Protein AF-A0A822DTF0-F1 (afdb_monomer_lite)

Structure (mmCIF, N/CA/C/O backbone):
data_AF-A0A822DTF0-F1
#
_entry.id   AF-A0A822DTF0-F1
#
loop_
_atom_site.group_PDB
_atom_site.id
_atom_site.type_symbol
_atom_site.label_atom_id
_atom_site.label_alt_id
_atom_site.label_comp_id
_atom_site.label_asym_id
_atom_site.label_entity_id
_atom_site.label_seq_id
_atom_site.pdbx_PDB_ins_code
_atom_site.Cartn_x
_atom_site.Cartn_y
_atom_site.Cartn_z
_atom_site.occupancy
_atom_site.B_iso_or_equiv
_atom_site.auth_seq_id
_atom_site.auth_comp_id
_atom_site.auth_asym_id
_atom_site.auth_atom_id
_atom_site.pdbx_PDB_model_num
ATOM 1 N N . MET A 1 1 ? 2.490 -9.428 2.411 1.00 85.19 1 MET A N 1
ATOM 2 C CA . MET A 1 1 ? 3.102 -8.501 1.437 1.00 85.19 1 MET A CA 1
ATOM 3 C C . MET A 1 1 ? 2.905 -9.044 0.029 1.00 85.19 1 MET A C 1
ATOM 5 O O . MET A 1 1 ? 2.283 -8.377 -0.786 1.00 85.19 1 MET A O 1
ATOM 9 N N . ASP A 1 2 ? 3.298 -10.294 -0.194 1.00 89.94 2 ASP A N 1
ATOM 10 C CA . ASP A 1 2 ? 3.225 -11.005 -1.477 1.00 89.94 2 ASP A CA 1
ATOM 11 C C . ASP A 1 2 ? 1.838 -10.981 -2.120 1.00 89.94 2 ASP A C 1
ATOM 13 O O . ASP A 1 2 ? 1.709 -10.674 -3.299 1.00 89.94 2 ASP A O 1
ATOM 17 N N . GLU A 1 3 ? 0.783 -11.223 -1.338 1.00 92.50 3 GLU A N 1
ATOM 18 C CA . GLU A 1 3 ? -0.600 -11.175 -1.829 1.00 92.50 3 GLU A CA 1
ATOM 19 C C . GLU A 1 3 ? -0.986 -9.779 -2.348 1.00 92.50 3 GLU A C 1
ATOM 21 O O . GLU A 1 3 ? -1.623 -9.642 -3.394 1.00 92.50 3 GLU A O 1
ATOM 26 N N . VAL A 1 4 ? -0.552 -8.727 -1.647 1.00 93.50 4 VAL A N 1
ATOM 27 C CA . VAL A 1 4 ? -0.811 -7.332 -2.030 1.00 93.50 4 VAL A CA 1
ATOM 28 C C . VAL A 1 4 ? -0.102 -7.018 -3.344 1.00 93.50 4 VAL A C 1
ATOM 30 O O . VAL A 1 4 ? -0.719 -6.482 -4.265 1.00 93.50 4 VAL A O 1
ATOM 33 N N . ILE A 1 5 ? 1.171 -7.401 -3.456 1.00 93.81 5 ILE A N 1
ATOM 34 C CA . ILE A 1 5 ? 1.970 -7.215 -4.670 1.00 93.81 5 ILE A CA 1
ATOM 35 C C . ILE A 1 5 ? 1.365 -8.008 -5.836 1.00 93.81 5 ILE A C 1
ATOM 37 O O . ILE A 1 5 ? 1.154 -7.455 -6.916 1.00 93.81 5 ILE A O 1
ATOM 41 N N . ALA A 1 6 ? 0.992 -9.271 -5.622 1.00 94.31 6 ALA A N 1
ATOM 42 C CA . ALA A 1 6 ? 0.358 -10.108 -6.636 1.00 94.31 6 ALA A CA 1
ATOM 43 C C . ALA A 1 6 ? -0.956 -9.495 -7.150 1.00 94.31 6 ALA A C 1
ATOM 45 O O . ALA A 1 6 ? -1.183 -9.442 -8.365 1.00 94.31 6 ALA A O 1
ATOM 46 N N . ARG A 1 7 ? -1.797 -8.973 -6.247 1.00 94.25 7 ARG A N 1
ATOM 47 C CA . ARG A 1 7 ? -3.047 -8.288 -6.603 1.00 94.25 7 ARG A CA 1
ATOM 48 C C . ARG A 1 7 ? -2.792 -7.008 -7.399 1.00 94.25 7 ARG A C 1
ATOM 50 O O . ARG A 1 7 ? -3.444 -6.800 -8.422 1.00 9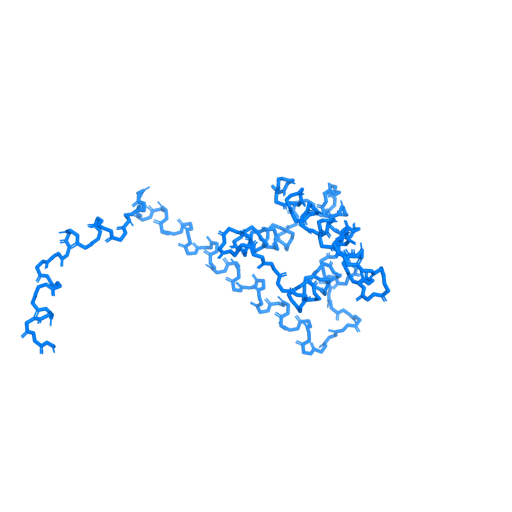4.25 7 ARG A O 1
ATOM 57 N N . ALA A 1 8 ? -1.834 -6.182 -6.983 1.00 93.19 8 ALA A N 1
ATOM 58 C CA . ALA A 1 8 ? -1.481 -4.953 -7.694 1.00 93.19 8 ALA A CA 1
ATOM 5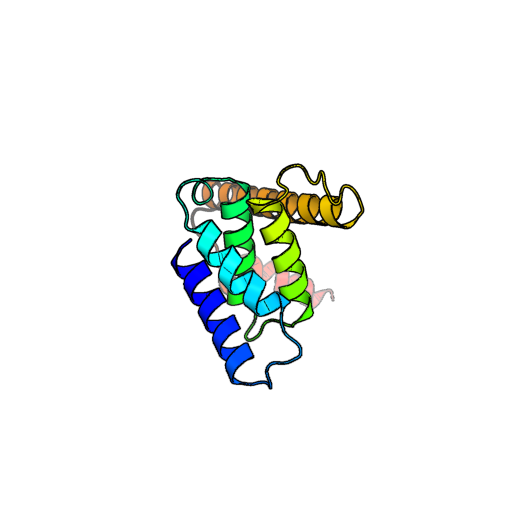9 C C . ALA A 1 8 ? -0.999 -5.245 -9.123 1.00 93.19 8 ALA A C 1
ATOM 61 O O . ALA A 1 8 ? -1.504 -4.665 -10.086 1.00 93.19 8 ALA A O 1
ATOM 62 N N . LYS A 1 9 ? -0.110 -6.229 -9.281 1.00 93.31 9 LYS A N 1
ATOM 63 C CA . LYS A 1 9 ? 0.374 -6.686 -10.591 1.00 93.31 9 LYS A CA 1
ATOM 64 C C . LYS A 1 9 ? -0.745 -7.225 -11.475 1.00 93.31 9 LYS A C 1
ATOM 66 O O . LYS A 1 9 ? -0.789 -6.952 -12.674 1.00 93.31 9 LYS A O 1
ATOM 71 N N . TYR A 1 10 ? -1.684 -7.977 -10.901 1.00 92.75 10 TYR A N 1
ATOM 72 C CA . TYR A 1 10 ? -2.859 -8.437 -11.637 1.00 92.75 10 TYR A CA 1
ATOM 73 C C . TYR A 1 10 ? -3.673 -7.261 -12.203 1.00 92.75 10 TYR A C 1
ATOM 75 O O . TYR A 1 10 ? -4.038 -7.284 -13.382 1.00 92.75 10 TYR A O 1
ATOM 83 N N . LEU A 1 11 ? -3.900 -6.208 -11.407 1.00 90.75 11 LEU A N 1
ATOM 84 C CA . LEU A 1 11 ? -4.595 -4.998 -11.861 1.00 90.75 11 LEU A CA 1
ATOM 85 C C . LEU A 1 11 ? -3.832 -4.284 -12.983 1.00 90.75 11 LEU A C 1
ATOM 87 O O . LEU A 1 11 ? -4.435 -3.960 -14.006 1.00 90.75 11 LEU A O 1
ATOM 91 N N . ILE A 1 12 ? -2.517 -4.109 -12.838 1.00 90.69 12 ILE A N 1
ATOM 92 C CA . ILE A 1 12 ? -1.662 -3.497 -13.866 1.00 90.69 12 ILE A CA 1
ATOM 93 C C . ILE A 1 12 ? -1.770 -4.266 -15.184 1.00 90.69 12 ILE A C 1
ATOM 95 O O . ILE A 1 12 ? -2.060 -3.688 -16.231 1.00 90.69 12 ILE A O 1
ATOM 99 N N . ARG A 1 13 ? -1.625 -5.594 -15.142 1.00 89.38 13 ARG A N 1
ATOM 100 C CA . ARG A 1 13 ? -1.717 -6.453 -16.333 1.00 89.38 13 ARG A CA 1
ATOM 101 C C . ARG A 1 13 ? -3.096 -6.397 -16.977 1.00 89.38 13 ARG A C 1
ATOM 103 O O . ARG A 1 13 ? -3.194 -6.424 -18.202 1.00 89.38 13 ARG A O 1
ATOM 110 N N . LYS A 1 14 ? -4.162 -6.306 -16.177 1.00 88.38 14 LYS A N 1
ATOM 111 C CA . LYS A 1 14 ? -5.527 -6.113 -16.683 1.00 88.38 14 LYS A CA 1
ATOM 112 C C . LYS A 1 14 ? -5.648 -4.781 -17.433 1.00 88.38 14 LYS A C 1
ATOM 114 O O . LYS A 1 14 ? -6.182 -4.769 -18.540 1.00 88.38 14 LYS A O 1
ATOM 119 N N . ILE A 1 15 ? -5.107 -3.694 -16.877 1.00 87.25 15 ILE A N 1
ATOM 120 C CA . ILE A 1 15 ? -5.095 -2.368 -17.517 1.00 87.25 15 ILE A CA 1
ATOM 121 C C . ILE A 1 15 ? -4.312 -2.416 -18.836 1.00 87.25 15 ILE A C 1
ATOM 123 O O . ILE A 1 15 ? -4.865 -2.057 -19.877 1.00 87.25 15 ILE A O 1
ATOM 127 N N . LEU A 1 16 ? -3.082 -2.940 -18.814 1.00 85.88 16 LEU A N 1
ATOM 128 C CA . LEU A 1 16 ? -2.206 -3.057 -19.986 1.00 85.88 16 LEU A CA 1
ATOM 129 C C . LEU A 1 16 ? -2.820 -3.895 -21.117 1.00 85.88 16 LEU A C 1
ATOM 131 O O . LEU A 1 16 ? -2.661 -3.553 -22.282 1.00 85.88 16 LEU A O 1
ATOM 135 N N . LYS A 1 17 ? -3.560 -4.967 -20.800 1.00 85.12 17 LYS A N 1
ATOM 136 C CA . LYS A 1 17 ? -4.263 -5.785 -21.809 1.00 85.12 17 LYS A CA 1
ATOM 137 C C . LYS A 1 17 ? -5.468 -5.077 -22.431 1.00 85.12 17 LYS A C 1
ATOM 139 O O . LYS A 1 17 ? -5.849 -5.396 -23.552 1.00 85.12 17 LYS A O 1
ATOM 144 N N . SER A 1 18 ? -6.092 -4.156 -21.699 1.00 79.81 18 SER A N 1
ATOM 145 C CA . SER A 1 18 ? -7.330 -3.486 -22.114 1.00 79.81 18 SER A CA 1
ATOM 146 C C . SER A 1 18 ? -7.122 -2.236 -22.979 1.00 79.81 18 SER A C 1
ATOM 148 O O . SER A 1 18 ? -8.098 -1.693 -23.494 1.00 79.81 18 SER A O 1
ATOM 150 N N . ARG A 1 19 ? -5.883 -1.743 -23.134 1.00 69.75 19 ARG A N 1
ATOM 151 C CA . ARG A 1 19 ? -5.577 -0.472 -23.817 1.00 69.75 19 ARG A CA 1
ATOM 152 C C . ARG A 1 19 ? -4.350 -0.607 -24.721 1.00 69.75 19 ARG A C 1
ATOM 154 O O . ARG A 1 19 ? -3.431 -1.354 -24.410 1.00 69.75 19 ARG A O 1
ATOM 161 N N . SER A 1 20 ? -4.329 0.112 -25.849 1.00 58.72 20 SER A N 1
ATOM 162 C CA . SER A 1 20 ? -3.211 0.043 -26.803 1.00 58.72 20 SER A CA 1
ATOM 163 C C . SER A 1 20 ? -1.916 0.610 -26.190 1.00 58.72 20 SER A C 1
ATOM 165 O O . SER A 1 20 ? -1.924 1.598 -25.455 1.00 58.72 20 SER A O 1
ATOM 167 N N . SER A 1 21 ? -0.798 -0.063 -26.465 1.00 55.03 21 SER A N 1
ATOM 168 C CA . SER A 1 21 ? 0.419 -0.118 -25.640 1.00 55.03 21 SER A CA 1
ATOM 169 C C . SER A 1 21 ? 1.293 1.143 -25.563 1.00 55.03 21 SER A C 1
ATOM 171 O O . SER A 1 21 ? 2.330 1.111 -24.907 1.00 55.03 21 SER A O 1
ATOM 173 N N . ARG A 1 22 ? 0.934 2.261 -26.207 1.00 55.66 22 ARG A N 1
ATOM 174 C CA . ARG A 1 22 ? 1.865 3.400 -26.365 1.00 55.66 22 ARG A CA 1
ATOM 175 C C . ARG A 1 22 ? 1.907 4.409 -25.210 1.00 55.66 22 ARG A C 1
ATOM 177 O O . ARG A 1 22 ? 2.772 5.274 -25.237 1.00 55.66 22 ARG A O 1
ATOM 184 N N . TYR A 1 23 ? 1.027 4.318 -24.208 1.00 56.88 23 TYR A N 1
ATOM 185 C CA . TYR A 1 23 ? 0.844 5.397 -23.215 1.00 56.88 23 TYR A CA 1
ATOM 186 C C . TYR A 1 23 ? 1.155 5.037 -21.752 1.00 56.88 23 TYR A C 1
ATOM 188 O O . TYR A 1 23 ? 0.913 5.861 -20.874 1.00 56.88 23 TYR A O 1
ATOM 196 N N . TYR A 1 24 ? 1.687 3.844 -21.467 1.00 67.50 24 TYR A N 1
ATOM 197 C CA . TYR A 1 24 ? 1.790 3.335 -20.090 1.00 67.50 24 TYR A CA 1
ATOM 198 C C . TYR A 1 24 ? 3.170 2.771 -19.725 1.00 67.50 24 TYR A C 1
ATOM 200 O O . TYR A 1 24 ? 3.255 1.709 -19.110 1.00 67.50 24 TYR A O 1
ATOM 208 N N . THR A 1 25 ? 4.255 3.463 -20.088 1.00 74.44 25 THR A N 1
ATOM 209 C CA . THR A 1 25 ? 5.618 3.066 -19.677 1.00 74.44 25 THR A CA 1
ATOM 210 C C . THR A 1 25 ? 5.724 2.950 -18.155 1.00 74.44 25 THR A C 1
ATOM 212 O O . THR A 1 25 ? 6.162 1.921 -17.654 1.00 74.44 25 THR A O 1
ATOM 215 N N . HIS A 1 26 ? 5.140 3.900 -17.417 1.00 78.69 26 HIS A N 1
ATOM 216 C CA . HIS A 1 26 ? 5.139 3.892 -15.952 1.00 78.69 26 HIS A CA 1
ATOM 217 C C . HIS A 1 26 ? 4.427 2.681 -15.338 1.00 78.69 26 HIS A C 1
ATOM 219 O O . HIS A 1 26 ? 4.802 2.256 -14.255 1.00 78.69 26 HIS A O 1
ATOM 225 N N . LEU A 1 27 ? 3.406 2.103 -15.986 1.00 87.94 27 LEU A N 1
ATOM 226 C CA . LEU A 1 27 ? 2.749 0.895 -15.464 1.00 87.94 27 LEU A CA 1
ATOM 227 C C . LEU A 1 27 ? 3.642 -0.339 -15.593 1.00 87.94 27 LEU A C 1
ATOM 229 O O . LEU A 1 27 ? 3.615 -1.203 -14.720 1.00 87.94 27 LEU A O 1
ATOM 233 N N . VAL A 1 28 ? 4.418 -0.420 -16.675 1.00 88.19 28 VAL A N 1
ATOM 234 C CA . VAL A 1 28 ? 5.417 -1.481 -16.853 1.00 88.19 28 VAL A CA 1
ATOM 235 C C . VAL A 1 28 ? 6.520 -1.325 -15.809 1.00 88.19 28 VAL A C 1
ATOM 237 O O . VAL A 1 28 ? 6.870 -2.302 -15.151 1.00 88.19 28 VAL A O 1
ATOM 240 N N . ASP A 1 29 ? 6.988 -0.096 -15.591 1.00 88.75 29 ASP A N 1
ATOM 241 C CA . ASP A 1 29 ? 7.999 0.206 -14.576 1.00 88.75 29 ASP A CA 1
ATOM 242 C C . ASP A 1 29 ? 7.497 -0.144 -13.169 1.00 88.75 29 ASP A C 1
ATOM 244 O O . ASP A 1 29 ? 8.204 -0.792 -12.403 1.00 88.75 29 ASP A O 1
ATOM 248 N N . VAL A 1 30 ? 6.236 0.170 -12.848 1.00 91.50 30 VAL A N 1
ATOM 249 C CA . VAL A 1 30 ? 5.613 -0.236 -11.579 1.00 91.50 30 VAL A CA 1
ATOM 250 C C . VAL A 1 30 ? 5.536 -1.763 -11.447 1.00 91.50 30 VAL A C 1
ATOM 252 O O . VAL A 1 30 ? 5.878 -2.270 -10.384 1.00 91.50 30 VAL A O 1
ATOM 255 N N . ASP A 1 31 ? 5.127 -2.525 -12.476 1.00 91.69 31 ASP A N 1
ATOM 256 C CA . ASP A 1 31 ? 5.099 -4.007 -12.393 1.00 91.69 31 ASP A CA 1
ATOM 257 C C . ASP A 1 31 ? 6.496 -4.585 -12.116 1.00 91.69 31 ASP A C 1
ATOM 259 O O . ASP A 1 31 ? 6.619 -5.552 -11.360 1.00 91.69 31 ASP A O 1
ATOM 263 N N . ASN A 1 32 ? 7.538 -3.971 -12.685 1.00 91.19 32 ASN A N 1
ATOM 264 C CA . ASN A 1 32 ? 8.930 -4.363 -12.479 1.00 91.19 32 ASN A CA 1
ATOM 265 C C . ASN A 1 32 ? 9.420 -4.022 -11.067 1.00 91.19 32 ASN A C 1
ATOM 267 O O . ASN A 1 32 ? 9.915 -4.905 -10.369 1.00 91.19 32 ASN A O 1
ATOM 271 N N . LEU A 1 33 ? 9.238 -2.779 -10.618 1.00 93.38 33 LEU A N 1
ATOM 272 C CA . LEU A 1 33 ? 9.648 -2.326 -9.285 1.00 93.38 33 LEU A CA 1
ATOM 273 C C . LEU A 1 33 ? 8.908 -3.083 -8.172 1.00 93.38 33 LEU A C 1
ATOM 275 O O . LEU A 1 33 ? 9.498 -3.434 -7.154 1.00 93.38 33 LEU A O 1
ATOM 279 N N . LEU A 1 34 ? 7.637 -3.434 -8.386 1.00 93.94 34 LEU A N 1
ATOM 280 C CA . LEU A 1 34 ? 6.886 -4.285 -7.461 1.00 93.94 34 LEU A CA 1
ATOM 281 C C . LEU A 1 34 ? 7.512 -5.679 -7.283 1.00 93.94 34 LEU A C 1
ATOM 283 O O . LEU A 1 34 ? 7.342 -6.269 -6.220 1.00 93.94 34 LEU A O 1
ATOM 287 N N . ASN A 1 35 ? 8.225 -6.217 -8.282 1.00 91.12 35 ASN A N 1
ATOM 288 C CA . ASN A 1 35 ? 8.966 -7.474 -8.109 1.00 91.12 35 ASN A CA 1
ATOM 289 C C . ASN A 1 35 ? 10.196 -7.292 -7.233 1.00 91.12 35 ASN A C 1
ATOM 291 O O . ASN A 1 35 ? 10.482 -8.170 -6.428 1.00 91.12 35 ASN A O 1
ATOM 295 N N . GLN A 1 36 ? 10.890 -6.164 -7.372 1.00 92.19 36 GLN A N 1
ATOM 296 C CA . GLN A 1 36 ? 12.079 -5.883 -6.573 1.00 92.19 36 GLN A CA 1
ATOM 297 C C . GLN A 1 36 ? 11.736 -5.764 -5.084 1.00 92.19 36 GLN A C 1
ATOM 299 O O . GLN A 1 36 ? 12.500 -6.216 -4.241 1.00 92.19 36 GLN A O 1
ATOM 304 N N . LEU A 1 37 ? 10.538 -5.274 -4.741 1.00 90.94 37 LEU A N 1
ATOM 305 C CA . LEU A 1 37 ? 10.074 -5.259 -3.347 1.00 90.94 37 LEU A CA 1
ATOM 306 C C . LEU A 1 37 ? 9.978 -6.651 -2.694 1.00 90.94 37 LEU A C 1
ATOM 308 O O . LEU A 1 37 ? 9.942 -6.729 -1.469 1.00 90.94 37 LEU A O 1
ATOM 312 N N . LEU A 1 38 ? 9.919 -7.731 -3.484 1.00 88.88 38 LEU A N 1
ATOM 313 C CA . LEU A 1 38 ? 9.922 -9.114 -2.988 1.00 88.88 38 LEU A CA 1
ATOM 314 C C . LEU A 1 38 ? 11.336 -9.651 -2.735 1.00 88.88 38 LEU A C 1
ATOM 316 O O . LEU A 1 38 ? 11.491 -10.769 -2.245 1.00 88.88 38 LEU A O 1
ATOM 320 N N . GLU A 1 39 ? 12.376 -8.900 -3.096 1.00 91.00 39 GLU A N 1
ATOM 321 C CA . GLU A 1 39 ? 13.743 -9.301 -2.804 1.00 91.00 39 GLU A CA 1
ATOM 322 C C . GLU A 1 39 ? 14.033 -9.157 -1.299 1.00 91.00 39 GLU A C 1
ATOM 324 O O . GLU A 1 39 ? 13.499 -8.252 -0.638 1.00 91.00 39 GLU A O 1
ATOM 329 N N . PRO A 1 40 ? 14.903 -10.014 -0.728 1.00 86.69 40 PRO A N 1
ATOM 330 C CA . PRO A 1 40 ? 15.186 -10.016 0.710 1.00 86.69 40 PRO A CA 1
ATOM 331 C C . PRO A 1 40 ? 15.627 -8.654 1.260 1.00 86.69 40 PRO A C 1
ATOM 333 O O . PRO A 1 40 ? 15.261 -8.291 2.374 1.00 86.69 40 PRO A O 1
ATOM 336 N N . ASN A 1 41 ? 16.354 -7.873 0.456 1.00 87.44 41 ASN A N 1
ATOM 337 C CA . ASN A 1 41 ? 16.874 -6.561 0.848 1.00 87.44 41 ASN A CA 1
ATOM 338 C C . ASN A 1 41 ? 15.770 -5.521 1.097 1.00 87.44 41 ASN A C 1
ATOM 340 O O . ASN A 1 41 ? 15.983 -4.574 1.851 1.00 87.44 41 ASN A O 1
ATOM 344 N N . PHE A 1 42 ? 14.595 -5.690 0.483 1.00 86.69 42 PHE A N 1
ATOM 345 C CA . PHE A 1 42 ? 13.500 -4.720 0.553 1.00 86.69 42 PHE A CA 1
ATOM 346 C C . PHE A 1 42 ? 12.327 -5.209 1.400 1.00 86.69 42 PHE A C 1
ATOM 348 O O . PHE A 1 42 ? 11.683 -4.398 2.071 1.00 86.69 42 PHE A O 1
ATOM 355 N N . THR A 1 43 ? 12.096 -6.523 1.435 1.00 84.25 43 THR A N 1
ATOM 356 C CA . THR A 1 43 ? 10.923 -7.153 2.066 1.00 84.25 43 THR A CA 1
ATOM 357 C C . THR A 1 43 ? 10.749 -6.762 3.541 1.00 84.25 43 THR A C 1
ATOM 359 O O . THR A 1 43 ? 9.625 -6.597 4.020 1.00 84.25 43 THR A O 1
ATOM 362 N N . GLU A 1 44 ? 11.845 -6.564 4.278 1.00 82.06 44 GLU A N 1
ATOM 363 C CA . GLU A 1 44 ? 11.796 -6.245 5.713 1.00 82.06 44 GLU A CA 1
ATOM 364 C C . GLU A 1 44 ? 11.878 -4.746 6.032 1.00 82.06 44 GLU A C 1
ATOM 366 O O . GLU A 1 44 ? 11.721 -4.346 7.186 1.00 82.06 44 GLU A O 1
ATOM 371 N N . THR A 1 45 ? 12.074 -3.892 5.027 1.00 90.12 45 THR A N 1
ATOM 372 C CA . THR A 1 45 ? 12.225 -2.450 5.255 1.00 90.12 45 THR A CA 1
ATOM 373 C C . THR A 1 45 ? 10.911 -1.808 5.705 1.00 90.12 45 THR A C 1
ATOM 375 O O . THR A 1 45 ? 9.828 -2.127 5.202 1.00 90.12 45 THR A O 1
ATOM 378 N N . GLU A 1 46 ? 10.994 -0.850 6.637 1.00 91.25 46 GLU A N 1
ATOM 379 C CA . GLU A 1 46 ? 9.812 -0.134 7.133 1.00 91.25 46 GLU A CA 1
ATOM 380 C C . GLU A 1 46 ? 9.054 0.547 5.983 1.00 91.25 46 GLU A C 1
ATOM 382 O O . GLU A 1 46 ? 7.830 0.434 5.896 1.00 91.25 46 GLU A O 1
ATOM 387 N N . TRP A 1 47 ? 9.771 1.188 5.055 1.00 92.00 47 TRP A N 1
ATOM 388 C CA . TRP A 1 47 ? 9.157 1.863 3.912 1.00 92.00 47 TRP A CA 1
ATOM 389 C C . TRP A 1 47 ? 8.389 0.909 3.000 1.00 92.00 47 TRP A C 1
ATOM 391 O O . TRP A 1 47 ? 7.266 1.222 2.609 1.00 92.00 47 TRP A O 1
ATOM 401 N N . THR A 1 48 ? 8.926 -0.282 2.729 1.00 93.62 48 THR A N 1
ATOM 402 C CA . THR A 1 48 ? 8.227 -1.299 1.929 1.00 93.62 48 THR A CA 1
ATOM 403 C C . THR A 1 48 ? 6.966 -1.789 2.634 1.00 93.62 48 THR A C 1
ATOM 405 O O . THR A 1 48 ? 5.910 -1.919 2.007 1.00 93.62 48 THR A O 1
ATOM 408 N N . GLN A 1 49 ? 7.026 -2.006 3.952 1.00 93.31 49 GLN A N 1
ATOM 409 C CA . GLN A 1 49 ? 5.853 -2.403 4.734 1.00 93.31 49 GLN A CA 1
ATOM 410 C C . GLN A 1 49 ? 4.762 -1.326 4.724 1.00 93.31 49 GLN A C 1
ATOM 412 O O . GLN A 1 49 ? 3.589 -1.648 4.516 1.00 93.31 49 GLN A O 1
ATOM 417 N N . LEU A 1 50 ? 5.134 -0.058 4.930 1.00 95.06 50 LEU A N 1
ATOM 418 C CA . LEU A 1 50 ? 4.209 1.077 4.900 1.00 95.06 50 LEU A CA 1
ATOM 419 C C . LEU A 1 50 ? 3.599 1.246 3.503 1.00 95.06 50 LEU A C 1
ATOM 421 O O . LEU A 1 50 ? 2.376 1.309 3.371 1.00 95.06 50 LEU A O 1
ATOM 425 N N . PHE A 1 51 ? 4.414 1.200 2.450 1.00 95.25 51 PHE A N 1
ATOM 426 C CA . PHE A 1 51 ? 3.933 1.257 1.071 1.00 95.25 51 PHE A CA 1
ATOM 427 C C . PHE A 1 51 ? 2.933 0.136 0.765 1.00 95.25 51 PHE A C 1
ATOM 429 O O . PHE A 1 51 ? 1.834 0.400 0.277 1.00 95.25 51 PHE A O 1
ATOM 436 N N . CYS A 1 52 ? 3.256 -1.113 1.109 1.00 94.81 52 CYS A N 1
ATOM 437 C CA . CYS A 1 52 ? 2.361 -2.246 0.868 1.00 94.81 52 CYS A CA 1
ATOM 438 C C . CYS A 1 52 ? 1.047 -2.121 1.646 1.00 94.81 52 CYS A C 1
ATOM 440 O O . CYS A 1 52 ? -0.018 -2.507 1.162 1.00 94.81 52 CYS A O 1
ATOM 442 N N . ARG A 1 53 ? 1.096 -1.554 2.848 1.00 94.62 53 ARG A N 1
ATOM 443 C CA . ARG A 1 53 ? -0.092 -1.288 3.651 1.00 94.62 53 ARG A CA 1
ATOM 444 C C . ARG A 1 53 ? -0.975 -0.206 3.022 1.00 94.62 53 ARG A C 1
ATOM 446 O O . ARG A 1 53 ? -2.186 -0.410 2.911 1.00 94.62 53 ARG A O 1
ATOM 453 N N . GLN A 1 54 ? -0.381 0.877 2.524 1.00 93.81 54 GLN A N 1
ATOM 454 C CA . GLN A 1 54 ? -1.086 1.916 1.769 1.00 93.81 54 GLN A CA 1
ATOM 455 C C . GLN A 1 54 ? -1.734 1.348 0.497 1.00 93.81 54 GLN A C 1
ATOM 457 O O . GLN A 1 54 ? -2.924 1.555 0.252 1.00 93.81 54 GLN A O 1
ATOM 462 N N . LEU A 1 55 ? -0.962 0.582 -0.277 1.00 93.38 55 LEU A N 1
ATOM 463 C CA . LEU A 1 55 ? -1.384 -0.095 -1.501 1.00 93.38 55 LEU A CA 1
ATOM 464 C C . LEU A 1 55 ? -2.587 -1.012 -1.248 1.00 93.38 55 LEU A C 1
ATOM 466 O O . LEU A 1 55 ? -3.593 -0.928 -1.956 1.00 93.38 55 LEU A O 1
ATOM 470 N N . LYS A 1 56 ? -2.520 -1.840 -0.198 1.00 94.31 56 LYS A N 1
ATOM 471 C CA . LYS A 1 56 ? -3.630 -2.708 0.211 1.00 94.31 56 LYS A CA 1
ATOM 472 C C . LYS A 1 56 ? -4.888 -1.897 0.506 1.00 94.31 56 LYS A C 1
ATOM 474 O O . LYS A 1 56 ? -5.936 -2.191 -0.058 1.00 94.31 56 LYS A O 1
ATOM 479 N N . ARG A 1 57 ? -4.787 -0.859 1.343 1.00 90.75 57 ARG A N 1
ATOM 480 C CA . ARG A 1 57 ? -5.944 -0.031 1.720 1.00 90.75 57 ARG A CA 1
ATOM 481 C C . ARG A 1 57 ? -6.587 0.648 0.522 1.00 90.75 57 ARG A C 1
ATOM 483 O O . ARG A 1 57 ? -7.810 0.702 0.443 1.00 90.75 57 ARG A O 1
ATOM 490 N N . LEU A 1 58 ? -5.788 1.127 -0.428 1.00 89.75 58 LEU A N 1
ATOM 491 C CA . LEU A 1 58 ? -6.345 1.722 -1.634 1.00 89.75 58 LEU A CA 1
ATOM 492 C C . LEU A 1 58 ? -7.097 0.683 -2.475 1.00 89.75 58 LEU A C 1
ATOM 494 O O . LEU A 1 58 ? -8.215 0.953 -2.904 1.00 89.75 58 LEU A O 1
ATOM 498 N N . MET A 1 59 ? -6.512 -0.497 -2.687 1.00 92.44 59 MET A N 1
ATOM 499 C CA . MET A 1 59 ? -7.168 -1.571 -3.439 1.00 92.44 59 MET A CA 1
ATOM 500 C C . MET A 1 59 ? -8.415 -2.115 -2.733 1.00 92.44 59 MET A C 1
ATOM 502 O O . MET A 1 59 ? -9.343 -2.558 -3.401 1.00 92.44 59 MET A O 1
ATOM 506 N N . ASP A 1 60 ? -8.455 -2.115 -1.403 1.00 91.31 60 ASP A N 1
ATOM 507 C CA . ASP A 1 60 ? -9.622 -2.571 -0.637 1.00 91.31 60 ASP A CA 1
ATOM 508 C C . ASP A 1 60 ? -10.791 -1.582 -0.725 1.00 91.31 60 ASP A C 1
ATOM 510 O O . ASP A 1 60 ? -11.945 -2.001 -0.753 1.00 91.31 60 ASP A O 1
ATOM 514 N N . SER A 1 61 ? -10.498 -0.283 -0.815 1.00 86.56 61 SER A N 1
ATOM 515 C CA . SER A 1 61 ? -11.516 0.775 -0.840 1.00 86.56 61 SER A CA 1
ATOM 516 C C . SER A 1 61 ? -11.967 1.189 -2.243 1.00 86.56 61 SER A C 1
ATOM 518 O O . SER A 1 61 ? -12.884 1.997 -2.361 1.00 86.56 61 SER A O 1
ATOM 520 N N . ASN A 1 62 ? -11.317 0.708 -3.308 1.00 85.31 62 ASN A N 1
ATOM 521 C CA . ASN A 1 62 ? -11.583 1.165 -4.673 1.00 85.31 62 ASN A CA 1
ATOM 522 C C . ASN A 1 62 ? -11.728 -0.008 -5.648 1.00 85.31 62 ASN A C 1
ATOM 524 O O . ASN A 1 62 ? -10.847 -0.858 -5.754 1.00 85.31 62 ASN A O 1
ATOM 528 N N . GLU A 1 63 ? -12.800 0.004 -6.444 1.00 82.81 63 GLU A N 1
ATOM 529 C CA . GLU A 1 63 ? -13.025 -0.985 -7.510 1.00 82.81 63 GLU A CA 1
ATOM 530 C C . GLU A 1 63 ? -12.011 -0.862 -8.659 1.00 82.81 63 GLU A C 1
ATOM 532 O O . GLU A 1 63 ? -11.696 -1.838 -9.344 1.00 82.81 63 GLU A O 1
ATOM 537 N N . SER A 1 64 ? -11.488 0.347 -8.885 1.00 84.50 64 SER A N 1
ATOM 538 C CA . SER A 1 64 ? -10.462 0.624 -9.887 1.00 84.50 64 SER A CA 1
ATOM 539 C C . SER A 1 64 ? -9.514 1.727 -9.422 1.00 84.50 64 SER A C 1
ATOM 541 O O . SER A 1 64 ? -9.881 2.587 -8.625 1.00 84.50 64 SER A O 1
ATOM 543 N N . ILE A 1 65 ? -8.280 1.700 -9.928 1.00 85.88 65 ILE A N 1
ATOM 544 C CA . ILE A 1 65 ? -7.239 2.678 -9.596 1.00 85.88 65 ILE A CA 1
ATOM 545 C C . ILE A 1 65 ? -6.984 3.555 -10.819 1.00 85.88 65 ILE A C 1
ATOM 547 O O . ILE A 1 65 ? -6.735 3.049 -11.917 1.00 85.88 65 ILE A O 1
ATOM 551 N N . ARG A 1 66 ? -7.046 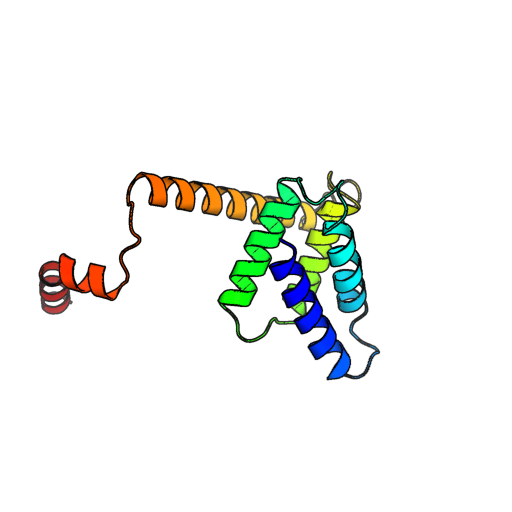4.874 -10.620 1.00 84.81 66 ARG A N 1
ATOM 552 C CA . ARG A 1 66 ? -6.796 5.872 -11.664 1.00 84.81 66 ARG A CA 1
ATOM 553 C C . ARG A 1 66 ? -5.320 5.905 -12.082 1.00 84.81 66 ARG A C 1
ATOM 555 O O . ARG A 1 66 ? -4.433 5.621 -11.284 1.00 84.81 66 ARG A O 1
ATOM 562 N N . ASP A 1 67 ? -5.053 6.308 -13.325 1.00 82.75 67 ASP A N 1
ATOM 563 C CA . ASP A 1 67 ? -3.691 6.361 -13.889 1.00 82.75 67 ASP A CA 1
ATOM 564 C C . ASP A 1 67 ? -2.730 7.273 -13.111 1.00 82.75 67 ASP A C 1
ATOM 566 O O . ASP A 1 67 ? -1.568 6.935 -12.905 1.00 82.75 67 ASP A O 1
ATOM 570 N N . ASP A 1 68 ? -3.215 8.418 -12.638 1.00 84.56 68 ASP A N 1
ATOM 571 C CA . ASP A 1 68 ? -2.418 9.376 -11.872 1.00 84.56 68 ASP A CA 1
ATOM 572 C C . ASP A 1 68 ? -1.937 8.810 -10.532 1.00 84.56 68 ASP A C 1
ATOM 574 O O . ASP A 1 68 ? -0.843 9.146 -10.080 1.00 84.56 68 ASP A O 1
ATOM 578 N N . ILE A 1 69 ? -2.703 7.895 -9.935 1.00 87.81 69 ILE A N 1
ATOM 579 C CA . ILE A 1 69 ? -2.287 7.185 -8.725 1.00 87.81 69 ILE A CA 1
ATOM 580 C C . ILE A 1 69 ? -1.129 6.234 -9.037 1.00 87.81 69 ILE A C 1
ATOM 582 O O . ILE A 1 69 ? -0.149 6.200 -8.295 1.00 87.81 69 ILE A O 1
ATOM 586 N N . TRP A 1 70 ? -1.185 5.514 -10.160 1.00 88.19 70 TRP A N 1
ATOM 587 C CA . TRP A 1 70 ? -0.088 4.636 -10.568 1.00 88.19 70 TRP A CA 1
ATOM 588 C C . TRP A 1 70 ? 1.218 5.403 -10.797 1.00 88.19 70 TRP A C 1
ATOM 590 O O . TRP A 1 70 ? 2.283 4.916 -10.432 1.00 88.19 70 TRP A O 1
ATOM 600 N N . ARG A 1 71 ? 1.149 6.632 -11.325 1.00 87.56 71 ARG A N 1
ATOM 601 C CA . ARG A 1 71 ? 2.325 7.514 -11.441 1.00 87.56 71 ARG A CA 1
ATOM 602 C C . ARG A 1 71 ? 2.891 7.918 -10.080 1.00 87.56 71 ARG A C 1
ATOM 604 O O . ARG A 1 71 ? 4.105 7.952 -9.910 1.00 87.56 71 ARG A O 1
ATOM 611 N N . GLN A 1 72 ? 2.033 8.204 -9.102 1.00 88.12 72 GLN A N 1
ATOM 612 C CA . GLN A 1 72 ? 2.481 8.498 -7.736 1.00 88.12 72 GLN A CA 1
ATOM 613 C C . GLN A 1 72 ? 3.160 7.284 -7.091 1.00 88.12 72 GLN A C 1
ATOM 615 O O . GLN A 1 72 ? 4.134 7.439 -6.360 1.00 88.12 72 GLN A O 1
ATOM 620 N N . TRP A 1 73 ? 2.684 6.073 -7.381 1.00 89.31 73 TRP A N 1
ATOM 621 C CA . TRP A 1 73 ? 3.312 4.847 -6.894 1.00 89.31 73 TRP A CA 1
ATOM 622 C C . TRP A 1 73 ? 4.609 4.504 -7.597 1.00 89.31 73 TRP A C 1
ATOM 624 O O . TRP A 1 73 ? 5.516 4.026 -6.933 1.00 89.31 73 TRP A O 1
ATOM 634 N N . HIS A 1 74 ? 4.732 4.801 -8.888 1.00 90.88 74 HIS A N 1
ATOM 635 C CA . HIS A 1 74 ? 6.018 4.729 -9.572 1.00 90.88 74 HIS A CA 1
ATOM 636 C C . HIS A 1 74 ? 7.081 5.552 -8.827 1.00 90.88 74 HIS A C 1
ATOM 638 O O . HIS A 1 74 ? 8.140 5.030 -8.501 1.00 90.88 74 HIS A O 1
ATOM 644 N N . LEU A 1 75 ? 6.761 6.802 -8.468 1.00 89.19 75 LEU A N 1
ATOM 645 C CA . LEU A 1 75 ? 7.666 7.655 -7.690 1.00 89.19 75 LEU A CA 1
ATOM 646 C C . LEU A 1 75 ? 7.941 7.092 -6.291 1.00 89.19 75 LEU A C 1
ATOM 648 O O . LEU A 1 75 ? 9.083 7.069 -5.855 1.00 89.19 75 LEU A O 1
ATOM 652 N N . ALA A 1 76 ? 6.913 6.609 -5.589 1.00 91.44 76 ALA A N 1
ATOM 653 C CA . ALA A 1 76 ? 7.104 6.014 -4.268 1.00 91.44 76 ALA A CA 1
ATOM 654 C C . ALA A 1 76 ? 8.003 4.768 -4.314 1.00 91.44 76 ALA A C 1
ATOM 656 O O . ALA A 1 76 ? 8.843 4.597 -3.442 1.00 91.44 76 ALA A O 1
ATOM 657 N N . LEU A 1 77 ? 7.849 3.920 -5.332 1.00 93.06 77 LEU A N 1
ATOM 658 C CA . LEU A 1 77 ? 8.686 2.742 -5.539 1.00 93.06 77 LEU A CA 1
ATOM 659 C C . LEU A 1 77 ? 10.126 3.125 -5.873 1.00 93.06 77 LEU A C 1
ATOM 661 O O . LEU A 1 77 ? 11.047 2.565 -5.289 1.00 93.06 77 LEU A O 1
ATOM 665 N N . PHE A 1 78 ? 10.313 4.113 -6.748 1.00 91.12 78 PHE A N 1
ATOM 666 C CA . PHE A 1 78 ? 11.627 4.670 -7.058 1.00 91.12 78 PHE A CA 1
ATOM 667 C C . PHE A 1 78 ? 12.343 5.151 -5.788 1.00 91.12 78 PHE A C 1
ATOM 669 O O . PHE A 1 78 ? 13.476 4.769 -5.531 1.00 91.12 78 PHE A O 1
ATOM 676 N N . TYR A 1 79 ? 11.651 5.896 -4.932 1.00 91.19 79 TYR A N 1
ATOM 677 C CA . TYR A 1 79 ? 12.187 6.357 -3.653 1.00 91.19 79 TYR A CA 1
ATOM 678 C C . TYR A 1 79 ? 12.450 5.250 -2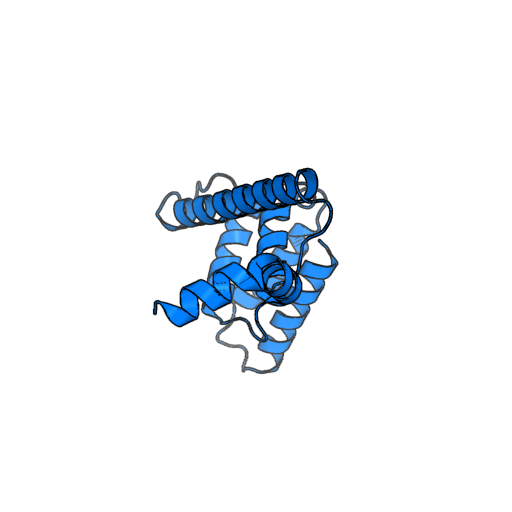.631 1.00 91.19 79 TYR A C 1
ATOM 680 O O . TYR A 1 79 ? 13.226 5.450 -1.710 1.00 91.19 79 TYR A O 1
ATOM 688 N N . ILE A 1 80 ? 11.808 4.091 -2.745 1.00 92.31 80 ILE A N 1
ATOM 689 C CA . ILE A 1 80 ? 12.075 2.960 -1.847 1.00 92.31 80 ILE A CA 1
ATOM 690 C C . ILE A 1 80 ? 13.291 2.162 -2.325 1.00 92.31 80 ILE A C 1
ATOM 692 O O . ILE A 1 80 ? 14.061 1.672 -1.503 1.00 92.31 80 ILE A O 1
ATOM 696 N N . ILE A 1 81 ? 13.434 2.015 -3.641 1.00 91.25 81 ILE A N 1
ATOM 697 C CA . ILE A 1 81 ? 14.372 1.077 -4.263 1.00 91.25 81 ILE A CA 1
ATOM 698 C C . ILE A 1 81 ? 15.652 1.783 -4.716 1.00 91.25 81 ILE A C 1
ATOM 700 O O . ILE A 1 81 ? 16.750 1.349 -4.382 1.00 91.25 81 ILE A O 1
ATOM 704 N N . GLU A 1 82 ? 15.503 2.863 -5.477 1.00 86.38 82 GLU A N 1
ATOM 705 C CA . GLU A 1 82 ? 16.579 3.492 -6.248 1.00 86.38 82 GLU A CA 1
ATOM 706 C C . GLU A 1 82 ? 17.141 4.740 -5.554 1.00 86.38 82 GLU A C 1
ATOM 708 O O . GLU A 1 82 ? 18.332 5.025 -5.662 1.00 86.38 82 GLU A O 1
ATOM 713 N N . ASP A 1 83 ? 16.300 5.491 -4.835 1.00 84.75 83 ASP A N 1
ATOM 714 C CA . ASP A 1 83 ? 16.691 6.753 -4.195 1.00 84.75 83 ASP A CA 1
ATOM 715 C C . ASP A 1 83 ? 16.140 6.913 -2.759 1.00 84.75 83 ASP A C 1
ATOM 717 O O . ASP A 1 83 ? 15.337 7.813 -2.487 1.00 84.75 83 ASP A O 1
ATOM 721 N N . PRO A 1 84 ? 16.572 6.060 -1.807 1.00 81.06 84 PRO A N 1
ATOM 722 C CA . PRO A 1 84 ? 16.072 6.044 -0.424 1.00 81.06 84 PRO A CA 1
ATOM 723 C C . PRO A 1 84 ? 16.407 7.290 0.397 1.00 81.06 84 PRO A C 1
ATOM 725 O O . PRO A 1 84 ? 15.836 7.487 1.470 1.00 81.06 84 PRO A O 1
ATOM 728 N N . ASN A 1 85 ? 17.313 8.134 -0.094 1.00 80.69 85 ASN A N 1
ATOM 729 C CA . ASN A 1 85 ? 17.694 9.393 0.541 1.00 80.69 85 ASN A CA 1
ATOM 730 C C . ASN A 1 85 ? 17.120 10.618 -0.193 1.00 80.69 85 ASN A C 1
ATOM 732 O O . ASN A 1 85 ? 17.407 11.755 0.200 1.00 80.69 85 ASN A O 1
ATOM 736 N N . GLY A 1 86 ? 16.349 10.398 -1.265 1.00 77.44 86 GLY A N 1
ATOM 737 C CA . GLY A 1 86 ? 15.834 11.452 -2.132 1.00 77.44 86 GLY A CA 1
ATOM 738 C C . GLY A 1 86 ? 16.933 12.287 -2.788 1.00 77.44 86 GLY A C 1
ATOM 739 O O . GLY A 1 86 ? 16.703 13.452 -3.079 1.00 77.44 86 GLY A O 1
ATOM 740 N N . GLU A 1 87 ? 18.147 11.759 -2.961 1.00 79.94 87 GLU A N 1
ATOM 741 C CA . GLU A 1 87 ? 19.314 12.485 -3.461 1.00 79.94 87 GLU A CA 1
ATOM 742 C C . GLU A 1 87 ? 19.134 13.028 -4.878 1.00 79.94 87 GLU A C 1
ATOM 744 O O . GLU A 1 87 ? 19.668 14.099 -5.180 1.00 79.94 87 GLU A O 1
ATOM 749 N N . GLN A 1 88 ? 18.361 12.338 -5.716 1.00 75.81 88 GLN A N 1
ATOM 750 C CA . GLN A 1 88 ? 18.117 12.726 -7.104 1.00 75.81 88 GLN A CA 1
ATOM 751 C C . GLN A 1 88 ? 16.951 13.712 -7.248 1.00 75.81 88 GLN A C 1
ATOM 753 O O . GLN A 1 88 ? 16.942 14.510 -8.185 1.00 75.81 88 GLN A O 1
ATOM 758 N N . ASP A 1 89 ? 15.993 13.702 -6.317 1.00 73.00 89 ASP A N 1
ATOM 759 C CA . ASP A 1 89 ? 14.823 14.591 -6.332 1.00 73.00 89 ASP A CA 1
ATOM 760 C C . ASP A 1 89 ? 14.492 15.122 -4.927 1.00 73.00 89 ASP A C 1
ATOM 762 O O . ASP A 1 89 ? 13.406 14.890 -4.402 1.00 73.00 89 ASP A O 1
ATOM 766 N N . LYS A 1 90 ? 15.414 15.890 -4.322 1.00 67.31 90 LYS A N 1
ATOM 767 C CA . LYS A 1 90 ? 15.227 16.555 -3.007 1.00 67.31 90 LYS A CA 1
ATOM 768 C C . LYS A 1 90 ? 14.139 17.645 -2.993 1.00 67.31 90 LYS A C 1
ATOM 770 O O . LYS A 1 90 ? 14.060 18.411 -2.037 1.00 67.31 90 LYS A O 1
ATOM 775 N N . GLY A 1 91 ? 13.350 17.779 -4.058 1.00 72.62 91 GLY A N 1
ATOM 776 C CA . GLY A 1 91 ? 12.287 18.771 -4.167 1.00 72.62 91 GLY A CA 1
ATOM 777 C C . GLY A 1 91 ? 10.959 18.307 -3.563 1.00 72.62 91 GLY A C 1
ATOM 778 O O . GLY A 1 91 ? 10.869 17.337 -2.811 1.00 72.62 91 GLY A O 1
ATOM 779 N N . ASN A 1 92 ? 9.883 18.982 -3.973 1.00 80.69 92 ASN A N 1
ATOM 780 C CA . ASN A 1 92 ? 8.520 18.767 -3.472 1.00 80.69 92 ASN A CA 1
ATOM 781 C C . ASN A 1 92 ? 8.024 17.306 -3.561 1.00 80.69 92 ASN A C 1
ATOM 783 O O . ASN A 1 92 ? 7.097 16.931 -2.845 1.00 80.69 92 ASN A O 1
ATOM 787 N N . ASN A 1 93 ? 8.556 16.480 -4.468 1.00 84.81 93 ASN A N 1
ATOM 788 C CA . ASN A 1 93 ? 8.093 15.100 -4.647 1.00 84.81 93 ASN A CA 1
ATOM 789 C C . ASN A 1 93 ? 8.598 14.164 -3.545 1.00 84.81 93 ASN A C 1
ATOM 791 O O . ASN A 1 93 ? 7.816 13.345 -3.052 1.00 84.81 93 ASN A O 1
ATOM 795 N N . TRP A 1 94 ? 9.862 14.311 -3.140 1.00 87.75 94 TRP A N 1
ATOM 796 C CA . TRP A 1 94 ? 10.442 13.561 -2.030 1.00 87.75 94 TRP A CA 1
ATOM 797 C C . TRP A 1 94 ? 9.786 13.937 -0.703 1.00 87.75 94 TRP A C 1
ATOM 799 O O . TRP A 1 94 ? 9.360 13.059 0.045 1.00 87.75 94 TRP A O 1
ATOM 809 N N . GLU A 1 95 ? 9.585 15.233 -0.451 1.00 89.38 95 GLU A N 1
ATOM 810 C CA . GLU A 1 95 ? 8.868 15.702 0.742 1.00 89.38 95 GLU A CA 1
ATOM 811 C C . GLU A 1 95 ? 7.454 15.109 0.814 1.00 89.38 95 GLU A C 1
ATOM 813 O O . GLU A 1 95 ? 7.075 14.517 1.823 1.00 89.38 95 GLU A O 1
ATOM 818 N N . ARG A 1 96 ? 6.702 15.143 -0.294 1.00 89.44 96 ARG A N 1
ATOM 819 C CA . ARG A 1 96 ? 5.373 14.512 -0.376 1.00 89.44 96 ARG A CA 1
ATOM 820 C C . ARG A 1 96 ? 5.414 13.002 -0.171 1.00 89.44 96 ARG A C 1
ATOM 822 O O . ARG A 1 96 ? 4.461 12.425 0.354 1.00 89.44 96 ARG A O 1
ATOM 829 N N . PHE A 1 97 ? 6.466 12.327 -0.630 1.00 91.81 97 PHE A N 1
ATOM 830 C CA . PHE A 1 97 ? 6.654 10.906 -0.354 1.00 91.81 97 PHE A CA 1
ATOM 831 C C . PHE A 1 97 ? 6.831 10.661 1.147 1.00 91.81 97 PHE A C 1
ATOM 833 O O . PHE A 1 97 ? 6.102 9.835 1.703 1.00 91.81 97 PHE A O 1
ATOM 840 N N . LEU A 1 98 ? 7.709 11.422 1.803 1.00 92.69 98 LEU A N 1
ATOM 841 C CA . LEU A 1 98 ? 7.934 11.329 3.243 1.00 92.69 98 LEU A CA 1
ATOM 842 C C . LEU A 1 98 ? 6.664 11.630 4.041 1.00 92.69 98 LEU A C 1
ATOM 844 O O . LEU A 1 98 ? 6.315 10.860 4.932 1.00 92.69 98 LEU A O 1
ATOM 848 N N . GLU A 1 99 ? 5.930 12.689 3.697 1.00 93.06 99 GLU A N 1
ATOM 849 C CA . GLU A 1 99 ? 4.647 13.027 4.324 1.00 93.06 99 GLU A CA 1
ATOM 850 C C . GLU A 1 99 ? 3.653 11.862 4.246 1.00 93.06 99 GLU A C 1
ATOM 852 O O . GLU A 1 99 ? 3.060 11.476 5.255 1.00 93.06 99 GLU A O 1
ATOM 857 N N . ARG A 1 100 ? 3.508 11.243 3.066 1.00 92.25 100 ARG A N 1
ATOM 858 C CA . ARG A 1 100 ? 2.616 10.089 2.881 1.00 92.25 100 ARG A CA 1
ATOM 859 C C . ARG A 1 100 ? 3.035 8.892 3.726 1.00 92.25 100 ARG A C 1
ATOM 861 O O . ARG A 1 100 ? 2.167 8.240 4.308 1.00 92.25 100 ARG A O 1
ATOM 868 N N . MET A 1 101 ? 4.329 8.587 3.787 1.00 94.38 101 MET A N 1
ATOM 869 C CA . MET A 1 101 ? 4.810 7.443 4.562 1.00 94.38 101 MET A CA 1
ATOM 870 C C . MET A 1 101 ? 4.742 7.702 6.071 1.00 94.38 101 MET A C 1
ATOM 872 O O . MET A 1 101 ? 4.380 6.805 6.830 1.00 94.38 101 MET A O 1
ATOM 876 N N . ASN A 1 102 ? 4.993 8.934 6.514 1.00 95.56 102 ASN A N 1
ATOM 877 C CA . ASN A 1 102 ? 4.806 9.340 7.906 1.00 95.56 102 ASN A CA 1
ATOM 878 C C . ASN A 1 102 ? 3.335 9.228 8.322 1.00 95.56 102 ASN A C 1
ATOM 880 O O . ASN A 1 102 ? 3.036 8.648 9.363 1.00 95.56 102 ASN A O 1
ATOM 884 N N . PHE A 1 103 ? 2.410 9.683 7.477 1.00 94.81 103 PHE A N 1
ATOM 885 C CA . PHE A 1 103 ? 0.978 9.529 7.725 1.00 94.81 103 PHE A CA 1
ATOM 886 C C . PHE A 1 103 ? 0.554 8.053 7.803 1.00 94.81 103 PHE A C 1
ATOM 888 O O . PHE A 1 103 ? -0.213 7.656 8.681 1.00 94.81 103 PHE A O 1
ATOM 895 N N . GLU A 1 104 ? 1.082 7.200 6.922 1.00 95.00 104 GLU A N 1
ATOM 896 C CA . GLU A 1 104 ? 0.853 5.753 6.979 1.00 95.00 104 GLU A CA 1
ATOM 897 C C . GLU A 1 104 ? 1.371 5.142 8.293 1.00 95.00 104 GLU A C 1
ATOM 899 O O . GLU A 1 104 ? 0.686 4.308 8.897 1.00 95.00 104 GLU A O 1
ATOM 904 N N . ARG A 1 105 ? 2.540 5.593 8.769 1.00 95.75 105 ARG A N 1
ATOM 905 C CA . ARG A 1 105 ? 3.118 5.179 10.055 1.00 95.75 105 ARG A CA 1
ATOM 906 C C . ARG A 1 105 ? 2.226 5.589 11.224 1.00 95.75 105 ARG A C 1
ATOM 908 O O . ARG A 1 105 ? 1.928 4.746 12.070 1.00 95.75 105 ARG A O 1
ATOM 915 N N . GLU A 1 106 ? 1.752 6.832 11.253 1.00 96.19 106 GLU A N 1
ATOM 916 C CA . GLU A 1 106 ? 0.811 7.302 12.278 1.00 96.19 106 GLU A CA 1
ATOM 917 C C . GLU A 1 106 ? -0.474 6.473 12.285 1.00 96.19 106 GLU A C 1
ATOM 919 O O . GLU A 1 106 ? -0.955 6.071 13.344 1.00 96.19 106 GLU A O 1
ATOM 924 N N . LEU A 1 107 ? -1.021 6.157 11.109 1.00 93.38 107 LEU A N 1
ATOM 925 C CA . LEU A 1 107 ? -2.209 5.313 11.015 1.00 93.38 107 LEU A CA 1
ATOM 926 C C . LEU A 1 107 ? -1.950 3.894 11.528 1.00 93.38 107 LEU A C 1
ATOM 928 O O . LEU A 1 107 ? -2.802 3.341 12.220 1.00 93.38 107 LEU A O 1
ATOM 932 N N . LYS A 1 108 ? -0.783 3.310 11.227 1.00 92.94 108 LYS A N 1
ATOM 933 C CA . LYS A 1 108 ? -0.372 2.011 11.783 1.00 92.94 108 LYS A CA 1
ATOM 934 C C . LYS A 1 108 ? -0.316 2.058 13.309 1.00 92.94 108 LYS A C 1
ATOM 936 O O . LYS A 1 108 ? -0.851 1.164 13.954 1.00 92.94 108 LYS A O 1
ATOM 941 N N . GLN A 1 109 ? 0.274 3.105 13.884 1.00 93.19 109 GLN A N 1
ATOM 942 C CA . GLN A 1 109 ? 0.345 3.278 15.337 1.00 93.19 109 GLN A CA 1
ATOM 943 C C . GLN A 1 109 ? -1.039 3.440 15.971 1.00 93.19 109 GLN A C 1
ATOM 945 O O . GLN A 1 109 ? -1.329 2.780 16.965 1.00 93.19 109 GLN A O 1
ATOM 950 N N . ARG A 1 110 ? -1.919 4.258 15.382 1.00 89.56 110 ARG A N 1
ATOM 951 C CA . ARG A 1 110 ? -3.288 4.449 15.888 1.00 89.56 110 ARG A CA 1
ATOM 952 C C . ARG A 1 110 ? -4.113 3.167 15.835 1.00 89.56 110 ARG A C 1
ATOM 954 O O . ARG A 1 110 ? -4.877 2.908 16.755 1.00 89.56 110 ARG A O 1
ATOM 961 N N . GLU A 1 111 ? -3.965 2.358 14.788 1.00 88.00 111 GLU A N 1
ATOM 962 C CA . GLU A 1 111 ? -4.642 1.058 14.711 1.00 88.00 111 GLU A CA 1
ATOM 963 C C . GLU A 1 111 ? -4.148 0.084 15.784 1.00 88.00 111 GLU A C 1
ATOM 965 O O . GLU A 1 111 ? -4.968 -0.608 16.380 1.00 88.00 111 GLU A O 1
ATOM 970 N N . LEU A 1 112 ? -2.841 0.061 16.070 1.00 87.75 112 LEU A N 1
ATOM 971 C CA . LEU A 1 112 ? -2.282 -0.752 17.154 1.00 87.75 112 LEU A CA 1
ATOM 972 C C . LEU A 1 112 ? -2.808 -0.294 18.521 1.00 87.75 112 LEU A C 1
ATOM 974 O O . LEU A 1 112 ? -3.335 -1.107 19.272 1.00 87.75 112 LEU A O 1
ATOM 978 N N . GLN A 1 113 ? -2.768 1.012 18.802 1.00 88.62 113 GLN A N 1
ATOM 979 C CA . GLN A 1 113 ? -3.320 1.586 20.036 1.00 88.62 113 GLN A CA 1
ATOM 980 C C . GLN A 1 113 ? -4.814 1.288 20.186 1.00 88.62 113 GLN A C 1
ATOM 982 O O . GLN A 1 113 ? -5.282 0.955 21.274 1.00 88.62 113 GLN A O 1
ATOM 987 N N . PHE A 1 114 ? -5.572 1.384 19.092 1.00 84.06 114 PHE A N 1
ATOM 988 C CA . PHE A 1 114 ? -6.986 1.045 19.095 1.00 84.06 114 PHE A CA 1
ATOM 989 C C . PHE A 1 114 ? -7.205 -0.435 19.420 1.00 84.06 114 PHE A C 1
ATOM 991 O O . PHE A 1 114 ? -8.065 -0.731 20.235 1.00 84.06 114 PHE A O 1
ATOM 998 N N . GLN A 1 115 ? -6.430 -1.356 18.840 1.00 81.75 115 GLN A N 1
ATOM 999 C CA . GLN A 1 115 ? -6.526 -2.792 19.144 1.00 81.75 115 GLN A CA 1
ATOM 1000 C C . GLN A 1 115 ? -6.145 -3.116 20.596 1.00 81.75 115 GLN A C 1
ATOM 1002 O O . GLN A 1 115 ? -6.760 -3.982 21.216 1.00 81.75 115 GLN A O 1
ATOM 1007 N N . GLU A 1 116 ? -5.159 -2.409 21.152 1.00 80.94 116 GLU A N 1
ATOM 1008 C CA . GLU A 1 116 ? -4.751 -2.548 22.553 1.00 80.94 116 GLU A CA 1
ATOM 1009 C C . GLU A 1 116 ? -5.834 -2.051 23.524 1.00 80.94 116 GLU A C 1
ATOM 1011 O O . GLU A 1 116 ? -6.080 -2.682 24.553 1.00 80.94 116 GLU A O 1
ATOM 1016 N N . GLN A 1 117 ? -6.503 -0.939 23.200 1.00 78.88 117 GLN A N 1
ATOM 1017 C CA . GLN A 1 117 ? -7.536 -0.334 24.050 1.00 78.88 117 GLN A CA 1
ATOM 1018 C C . GLN A 1 117 ? -8.920 -0.969 23.864 1.00 78.88 117 GLN A C 1
ATOM 1020 O O . GLN A 1 117 ? -9.661 -1.166 24.828 1.00 78.88 117 GLN A O 1
ATOM 1025 N N . PHE A 1 118 ? -9.271 -1.308 22.628 1.00 68.75 118 PHE A N 1
ATOM 1026 C CA . PHE A 1 118 ? -10.575 -1.802 22.211 1.00 68.75 118 PHE A CA 1
ATOM 1027 C C . PHE A 1 118 ? -10.370 -3.140 21.495 1.00 68.75 118 PHE A C 1
ATOM 1029 O O . PHE A 1 118 ? -10.172 -3.205 20.284 1.00 68.75 118 PHE A O 1
ATOM 1036 N N . LYS A 1 119 ? -10.402 -4.226 22.280 1.00 67.44 119 LYS A N 1
ATOM 1037 C CA . LYS A 1 119 ? -10.140 -5.607 21.828 1.00 67.44 119 LYS A CA 1
ATOM 1038 C C . LYS A 1 119 ? -10.930 -6.008 20.575 1.00 67.44 119 LYS A C 1
ATOM 1040 O O . LYS A 1 119 ? -10.405 -6.733 19.737 1.00 67.44 119 LYS A O 1
ATOM 1045 N N . GLU A 1 120 ? -12.170 -5.534 20.445 1.00 69.00 120 GLU A N 1
ATOM 1046 C CA . GLU A 1 120 ? -12.989 -5.701 19.244 1.00 69.00 120 GLU A CA 1
ATOM 1047 C C . GLU A 1 120 ? -13.400 -4.348 18.670 1.00 69.00 120 GLU A C 1
ATOM 1049 O O . GLU A 1 120 ? -13.933 -3.474 19.362 1.00 69.00 120 GLU A O 1
ATOM 1054 N N . ARG A 1 121 ? -13.177 -4.194 17.363 1.00 66.62 121 ARG A N 1
ATOM 1055 C CA . ARG A 1 121 ? -13.677 -3.057 16.601 1.00 66.62 121 ARG A CA 1
ATOM 1056 C C . ARG A 1 121 ? -15.188 -3.191 16.471 1.00 66.62 121 ARG A C 1
ATOM 1058 O O . ARG A 1 121 ? -15.658 -4.050 15.731 1.00 66.62 121 ARG A O 1
ATOM 1065 N N . LYS A 1 122 ? -15.924 -2.310 17.144 1.00 71.12 122 LYS A N 1
ATOM 1066 C CA . LYS A 1 122 ? -17.370 -2.215 16.967 1.00 71.12 122 LYS A CA 1
ATOM 1067 C C . LYS A 1 122 ? -17.689 -1.671 15.582 1.00 71.12 122 LYS A C 1
ATOM 1069 O O . LYS A 1 122 ? -17.064 -0.704 15.133 1.00 71.12 122 LYS A O 1
ATOM 1074 N N . ASP A 1 123 ? -18.633 -2.295 14.895 1.00 72.31 123 ASP A N 1
ATOM 1075 C CA . ASP A 1 123 ? -19.147 -1.751 13.646 1.00 72.31 123 ASP A CA 1
ATOM 1076 C C . ASP A 1 123 ? -20.047 -0.526 13.909 1.00 72.31 123 ASP A C 1
ATOM 1078 O O . ASP A 1 123 ? -20.432 -0.222 15.042 1.00 72.31 123 ASP A O 1
ATOM 1082 N N . LEU A 1 124 ? -20.356 0.221 12.847 1.00 73.94 124 LEU A N 1
ATOM 1083 C CA . LEU A 1 124 ? -21.201 1.412 12.946 1.00 73.94 124 LEU A CA 1
ATOM 1084 C C . LEU A 1 124 ? -22.574 1.082 13.537 1.00 73.94 124 LEU A C 1
ATOM 1086 O O . LEU A 1 124 ? -23.059 1.851 14.356 1.00 73.94 124 LEU A O 1
ATOM 1090 N N . SER A 1 125 ? -23.179 -0.053 13.181 1.00 75.38 125 SER A N 1
ATOM 1091 C CA . SER A 1 125 ? -24.464 -0.474 13.748 1.00 75.38 125 SER A CA 1
ATOM 1092 C C . SER A 1 125 ? -24.388 -0.732 15.250 1.00 75.38 125 SER A C 1
ATOM 1094 O O . SER A 1 125 ? -25.278 -0.305 15.975 1.00 75.38 125 SER A O 1
ATOM 1096 N N . GLN A 1 126 ? -23.320 -1.358 15.734 1.00 80.31 126 GLN A N 1
ATOM 1097 C CA . GLN A 1 126 ? -23.076 -1.596 17.152 1.00 80.31 126 GLN A CA 1
ATOM 1098 C C . GLN A 1 126 ? -22.899 -0.272 17.894 1.00 80.31 126 GLN A C 1
ATOM 1100 O O . GLN A 1 126 ? -23.544 -0.062 18.918 1.00 80.31 126 GLN A O 1
ATOM 1105 N N . LEU A 1 127 ? -22.118 0.661 17.341 1.00 79.31 127 LEU A N 1
ATOM 1106 C CA . LEU A 1 127 ? -21.960 2.002 17.912 1.00 79.31 127 LEU A CA 1
ATOM 1107 C C . LEU A 1 127 ? -23.281 2.791 17.910 1.00 79.31 127 LEU A C 1
ATOM 1109 O O . LEU A 1 127 ? -23.608 3.448 18.896 1.00 79.31 127 LEU A O 1
ATOM 1113 N N . PHE A 1 128 ? -24.072 2.700 16.837 1.00 79.25 128 PHE A N 1
ATOM 1114 C CA . PHE A 1 128 ? -25.398 3.319 16.754 1.00 79.25 128 PHE A CA 1
ATOM 1115 C C . PHE A 1 128 ? -26.376 2.722 17.764 1.00 79.25 128 PHE A C 1
ATOM 1117 O O . PHE A 1 128 ? -27.140 3.463 18.377 1.00 79.25 128 PHE A O 1
ATOM 1124 N N . CYS A 1 129 ? -26.356 1.403 17.957 1.00 81.62 129 CYS A N 1
ATOM 1125 C CA . CYS A 1 129 ? -27.181 0.735 18.956 1.00 81.62 129 CYS A CA 1
ATOM 1126 C C . CYS A 1 129 ? -26.792 1.153 20.377 1.00 81.62 129 CYS A C 1
ATOM 1128 O O . CYS A 1 129 ? -27.675 1.468 21.172 1.00 81.62 129 CYS A O 1
ATOM 1130 N N . GLU A 1 130 ? -25.497 1.199 20.687 1.00 84.88 130 GLU A N 1
ATOM 1131 C CA . GLU A 1 130 ? -24.996 1.580 22.013 1.00 84.88 130 GLU A CA 1
ATOM 1132 C C . GLU A 1 130 ? -25.267 3.045 22.357 1.00 84.88 130 GLU A C 1
ATOM 1134 O O . GLU A 1 130 ? -25.583 3.364 23.501 1.00 84.88 130 GLU A O 1
ATOM 1139 N N . HIS A 1 131 ? -25.194 3.934 21.368 1.00 87.00 131 HIS A N 1
ATOM 1140 C CA . HIS A 1 131 ? -25.407 5.371 21.547 1.00 87.00 131 HIS A CA 1
ATOM 1141 C C . HIS A 1 131 ? -26.763 5.848 21.005 1.00 87.00 131 HIS A C 1
ATOM 1143 O O . HIS A 1 131 ? -26.943 7.031 20.721 1.00 87.00 131 HIS A O 1
ATOM 1149 N N . ASN A 1 132 ? -27.739 4.945 20.871 1.00 84.19 132 ASN A N 1
ATOM 1150 C CA . ASN A 1 132 ? -29.037 5.234 20.254 1.00 84.19 132 ASN A CA 1
ATOM 1151 C C . ASN A 1 132 ? -29.779 6.386 20.949 1.00 84.19 132 ASN A C 1
ATOM 1153 O O . ASN A 1 132 ? -30.400 7.209 20.284 1.00 84.19 132 ASN A O 1
ATOM 1157 N N . GLU A 1 133 ? -29.700 6.479 22.279 1.00 83.75 133 GLU A N 1
ATOM 1158 C CA . GLU A 1 133 ? -30.327 7.582 23.018 1.00 83.75 133 GLU A CA 1
ATOM 1159 C C . GLU A 1 133 ? -29.709 8.937 22.673 1.00 83.75 133 GLU A C 1
ATOM 1161 O O . GLU A 1 133 ? -30.449 9.878 22.396 1.00 83.75 133 GLU A O 1
ATOM 1166 N N . PHE A 1 134 ? -28.379 9.016 22.579 1.00 86.81 134 PHE A N 1
ATOM 1167 C CA . PHE A 1 134 ? -27.685 10.229 22.142 1.00 86.81 134 PHE A CA 1
ATOM 1168 C C . PHE A 1 134 ? -28.122 10.642 20.732 1.00 86.81 134 PHE A C 1
ATOM 1170 O O . PHE A 1 134 ? -28.448 11.804 20.500 1.00 86.81 134 PHE A O 1
ATOM 1177 N N . PHE A 1 135 ? -28.184 9.692 19.793 1.00 81.19 135 PHE A N 1
ATOM 1178 C CA . PHE A 1 135 ? -28.623 9.989 18.429 1.00 81.19 135 PHE A CA 1
ATOM 1179 C C . PHE A 1 135 ? -30.091 10.419 18.377 1.00 81.19 135 PHE A C 1
ATOM 1181 O O . PHE A 1 135 ? -30.407 11.390 17.695 1.00 81.19 135 PHE A O 1
ATOM 1188 N N . LYS A 1 136 ? -30.985 9.762 19.127 1.00 83.38 136 LYS A N 1
ATOM 1189 C CA . LYS A 1 136 ? -32.391 10.181 19.249 1.00 83.38 136 LYS A CA 1
ATOM 1190 C C . LYS A 1 136 ? -32.515 11.601 19.787 1.00 83.38 136 LYS A C 1
ATOM 1192 O O . LYS A 1 136 ? -33.308 12.373 19.260 1.00 83.38 136 LYS A O 1
ATOM 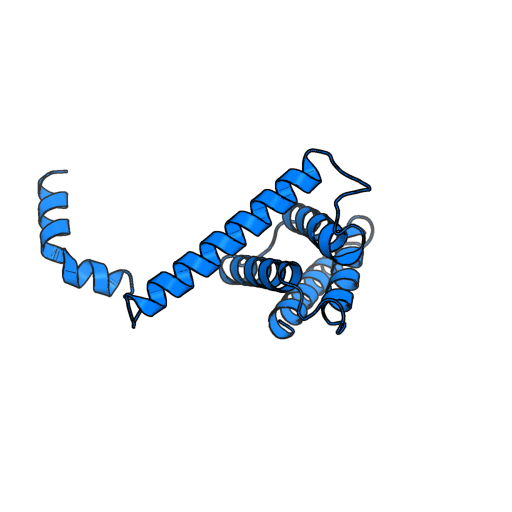1197 N N . GLU A 1 137 ? -31.737 11.948 20.806 1.00 86.06 137 GLU A N 1
ATOM 1198 C CA . GLU A 1 137 ? -31.757 13.285 21.395 1.00 86.06 137 GLU A CA 1
ATOM 1199 C C . GLU A 1 137 ? -31.187 14.343 20.435 1.00 86.06 137 GLU A C 1
ATOM 1201 O O . GLU A 1 137 ? -31.724 15.445 20.332 1.00 86.06 137 GLU A O 1
ATOM 1206 N N . TYR A 1 138 ? -30.141 13.997 19.681 1.00 81.25 138 TYR A N 1
ATOM 1207 C CA . TYR A 1 138 ? -29.567 14.848 18.639 1.00 81.25 138 TYR A CA 1
ATOM 1208 C C . TYR A 1 138 ? -30.569 15.123 17.506 1.00 81.25 138 TYR A C 1
ATOM 1210 O O . TYR A 1 138 ? -30.802 16.281 17.175 1.00 81.25 138 TYR A O 1
ATOM 1218 N N . PHE A 1 139 ? -31.237 14.089 16.979 1.00 79.38 139 PHE A N 1
ATOM 1219 C CA . PHE A 1 139 ? -32.270 14.227 15.937 1.00 79.38 139 PHE A CA 1
ATOM 1220 C C . PHE A 1 139 ? -33.538 14.959 16.397 1.00 79.38 139 PHE A C 1
ATOM 1222 O O . PHE A 1 139 ? -34.333 15.385 15.570 1.00 79.38 139 PHE A O 1
ATOM 1229 N N . GLN A 1 140 ? -33.780 15.075 17.703 1.00 81.75 140 GLN A N 1
ATOM 1230 C CA . GLN A 1 140 ? -34.883 15.891 18.221 1.00 81.75 140 GLN A CA 1
ATOM 1231 C C . GLN A 1 140 ? -34.51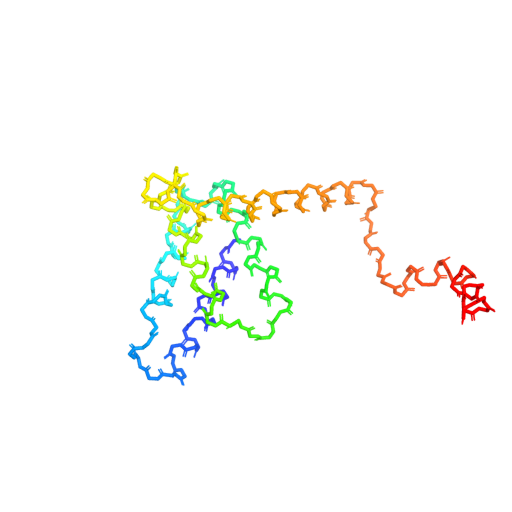8 17.377 18.327 1.00 81.75 140 GLN A C 1
ATOM 1233 O O . GLN A 1 140 ? -35.414 18.219 18.394 1.00 81.75 140 GLN A O 1
ATOM 1238 N N . LYS A 1 141 ? -33.221 17.702 18.383 1.00 81.69 141 LYS A N 1
ATOM 1239 C CA . LYS A 1 141 ? -32.706 19.070 18.540 1.00 81.69 141 LYS A CA 1
ATOM 1240 C C . LYS A 1 141 ? -32.242 19.700 17.221 1.00 81.69 141 LYS A C 1
ATOM 1242 O O . LYS A 1 141 ? -32.144 20.925 17.163 1.00 81.69 141 LYS A O 1
ATOM 1247 N N . CYS A 1 142 ? -31.942 18.894 16.207 1.00 61.50 142 CYS A N 1
ATOM 1248 C CA . CYS A 1 142 ? -31.517 19.308 14.868 1.00 61.50 142 CYS A CA 1
ATOM 1249 C C . CYS A 1 142 ? -32.534 18.853 13.824 1.00 61.50 142 CYS A C 1
ATOM 1251 O O . CYS A 1 142 ? -32.826 19.665 12.919 1.00 61.50 142 CYS A O 1
#

Radius of gyration: 19.62 Å; chains: 1; bounding box: 54×30×51 Å

pLDDT: mean 85.48, std 8.84, range [55.03, 96.19]

Secondary structure (DSSP, 8-state):
-HHHHHHHHHHHHHHHHHS-TTS-HHHHHHHHHHHHTTSHHHHT-HHHHHHHHHHHHHHHH-SS--HHHHHHHHHHHHHHHT-TT--S-TTHHHHHHHHHHHHHHHHHHHHHHHHHH-SS---HHHHHHHTHHHHHHHHHH-

Sequence (142 aa):
MDEVIARAKYLIRKILKSRSSRYYTHLVDVDNLLNQLLEPNFTETEWTQLFCRQLKRLMDSNESIRDDIWRQWHLALFYIIEDPNGEQDKGNNWERFLERMNFERELKQRELQFQEQFKERKDLSQLFCEHNEFFKEYFQKC

Foldseek 3Di:
DVVLLVVLLVQLVVVCVVDDNDPPPLSVLLNVLSVVCPDPVNVPDLLSVLLSVVSVVVVVVDPHDDPVVSVLVSLSSCCSPPNVPCPVNPDPSVVVSVVSSVVSVVVVVVVVVCCVVPVDDDDPVRVCVVCVVVVVVVVVVD